Protein AF-A0A652L5H4-F1 (afdb_monomer_lite)

Structure (mmCIF, N/CA/C/O backbone):
data_AF-A0A652L5H4-F1
#
_entry.id   AF-A0A652L5H4-F1
#
loop_
_atom_site.group_PDB
_atom_site.id
_atom_site.type_symbol
_atom_site.label_atom_id
_atom_site.label_alt_id
_atom_site.label_comp_id
_atom_site.label_asym_id
_atom_site.label_entity_id
_atom_site.label_seq_id
_atom_site.pdbx_PDB_ins_code
_atom_site.Cartn_x
_atom_site.Cartn_y
_atom_site.Cartn_z
_atom_site.occupancy
_atom_site.B_iso_or_equiv
_atom_site.auth_seq_id
_atom_site.auth_comp_id
_atom_site.auth_asym_id
_atom_site.auth_atom_id
_atom_site.pdbx_PDB_model_num
ATOM 1 N N . MET A 1 1 ? -50.108 49.828 -27.449 1.00 54.59 1 MET A N 1
ATOM 2 C CA . MET A 1 1 ? -48.693 49.404 -27.358 1.00 54.59 1 MET A CA 1
ATOM 3 C C . MET A 1 1 ? -48.534 48.495 -26.156 1.00 54.59 1 MET A C 1
ATOM 5 O O . MET A 1 1 ? -48.569 48.983 -25.039 1.00 54.59 1 MET A O 1
ATOM 9 N N . SER A 1 2 ? -48.426 47.189 -26.366 1.00 48.47 2 SER A N 1
ATOM 10 C CA . SER A 1 2 ? -47.833 46.247 -25.407 1.00 48.47 2 SER A CA 1
ATOM 11 C C . SER A 1 2 ? -47.459 45.016 -26.218 1.00 48.47 2 SER A C 1
ATOM 13 O O . SER A 1 2 ? -48.325 44.319 -26.736 1.00 48.47 2 SER A O 1
ATOM 15 N N . ALA A 1 3 ? -46.161 44.867 -26.457 1.00 52.25 3 ALA A N 1
ATOM 16 C CA . ALA A 1 3 ? -45.586 43.782 -27.226 1.00 52.25 3 ALA A CA 1
ATOM 17 C C . ALA A 1 3 ? -45.668 42.489 -26.407 1.00 52.25 3 ALA A C 1
ATOM 19 O O . ALA A 1 3 ? -45.084 42.402 -25.328 1.00 52.25 3 ALA A O 1
ATOM 20 N N . SER A 1 4 ? -46.374 41.482 -26.919 1.00 51.25 4 SER A N 1
ATOM 21 C CA . SER A 1 4 ? -46.227 40.104 -26.456 1.00 51.25 4 SER A CA 1
ATOM 22 C C . SER A 1 4 ? -44.883 39.583 -26.958 1.00 51.25 4 SER A C 1
ATOM 24 O O . SER A 1 4 ? -44.758 39.153 -28.102 1.00 51.25 4 SER A O 1
ATOM 26 N N . ALA A 1 5 ? -43.855 39.680 -26.118 1.00 57.56 5 ALA A N 1
ATOM 27 C CA . ALA A 1 5 ? -42.580 39.027 -26.360 1.00 57.56 5 ALA A CA 1
ATOM 28 C C . ALA A 1 5 ? -42.765 37.516 -26.162 1.00 57.56 5 ALA A C 1
ATOM 30 O O . ALA A 1 5 ? -42.968 37.039 -25.048 1.00 57.56 5 ALA A O 1
ATOM 31 N N . SER A 1 6 ? -42.733 36.769 -27.261 1.00 55.91 6 SER A N 1
ATOM 32 C CA . SER A 1 6 ? -42.650 35.313 -27.263 1.00 55.91 6 SER A CA 1
ATOM 33 C C . SER A 1 6 ? -41.298 34.883 -26.693 1.00 55.91 6 SER A C 1
ATOM 35 O O . SER A 1 6 ? -40.275 34.981 -27.375 1.00 55.91 6 SER A O 1
ATOM 37 N N . THR A 1 7 ? -41.274 34.409 -25.451 1.00 56.00 7 THR A N 1
ATOM 38 C CA . THR A 1 7 ? -40.110 33.716 -24.894 1.00 56.00 7 THR A CA 1
ATOM 39 C C . THR A 1 7 ? -40.005 32.357 -25.578 1.00 56.00 7 THR A C 1
ATOM 41 O O . THR A 1 7 ? -40.728 31.425 -25.244 1.00 56.00 7 THR A O 1
ATOM 44 N N . GLN A 1 8 ? -39.144 32.259 -26.591 1.00 57.09 8 GLN A N 1
ATOM 45 C CA . GLN A 1 8 ? -38.731 30.970 -27.130 1.00 57.09 8 GLN A CA 1
ATOM 46 C C . GLN A 1 8 ? -37.836 30.286 -26.089 1.00 57.09 8 GLN A C 1
ATOM 48 O O . GLN A 1 8 ? -36.737 30.758 -25.797 1.00 57.09 8 GLN A O 1
ATOM 53 N N . GLU A 1 9 ? -38.318 29.188 -25.508 1.00 57.28 9 GLU A N 1
ATOM 54 C CA . GLU A 1 9 ? -37.482 28.255 -24.757 1.00 57.28 9 GLU A CA 1
ATOM 55 C C . GLU A 1 9 ? -36.492 27.608 -25.728 1.00 57.28 9 GLU A C 1
ATOM 57 O O . GLU A 1 9 ? -36.848 26.792 -26.576 1.00 57.28 9 GLU A O 1
ATOM 62 N N . THR A 1 10 ? -35.230 28.016 -25.629 1.00 56.12 10 THR A N 1
ATOM 63 C CA . THR A 1 10 ? -34.142 27.387 -26.377 1.00 56.12 10 THR A CA 1
ATOM 64 C C . THR A 1 10 ? -33.883 26.005 -25.774 1.00 56.12 10 THR A C 1
ATOM 66 O O . THR A 1 10 ? -33.288 25.883 -24.705 1.00 56.12 10 THR A O 1
ATOM 69 N N . GLU A 1 11 ? -34.360 24.965 -26.452 1.00 61.53 11 GLU A N 1
ATOM 70 C CA . GLU A 1 11 ? -34.125 23.559 -26.124 1.00 61.53 11 GLU A CA 1
ATOM 71 C C . GLU A 1 11 ? -32.605 23.273 -26.053 1.00 61.53 11 GLU A C 1
ATOM 73 O O . GLU A 1 11 ? -31.863 23.646 -26.974 1.00 61.53 11 GLU A O 1
ATOM 78 N N . PRO A 1 12 ? -32.079 22.647 -24.980 1.00 59.41 12 PRO A N 1
ATOM 79 C CA . PRO A 1 12 ? -30.651 22.390 -24.870 1.00 59.41 12 PRO A CA 1
ATOM 80 C C . PRO A 1 12 ? -30.258 21.307 -25.879 1.00 59.41 12 PRO A C 1
ATOM 82 O O . PRO A 1 12 ? -30.566 20.125 -25.725 1.00 59.41 12 PRO A O 1
ATOM 85 N N . LYS A 1 13 ? -29.557 21.736 -26.931 1.00 58.97 13 LYS A N 1
ATOM 86 C CA . LYS A 1 13 ? -29.003 20.900 -28.000 1.00 58.97 13 LYS A CA 1
ATOM 87 C C . LYS A 1 13 ? -28.218 19.729 -27.393 1.00 58.97 13 LYS A C 1
ATOM 89 O O . LYS A 1 13 ? -27.219 19.932 -26.702 1.00 58.97 13 LYS A O 1
ATOM 94 N N . ALA A 1 14 ? -28.693 18.511 -27.647 1.00 60.94 14 ALA A N 1
ATOM 95 C CA . ALA A 1 14 ? -28.141 17.269 -27.120 1.00 60.94 14 ALA A CA 1
ATOM 96 C C . ALA A 1 14 ? -26.621 17.172 -27.359 1.00 60.94 14 ALA A C 1
ATOM 98 O O . ALA A 1 14 ? -26.150 17.089 -28.494 1.00 60.94 14 ALA A O 1
ATOM 99 N N . SER A 1 15 ? -25.867 17.192 -26.258 1.00 60.81 15 SER A N 1
ATOM 100 C CA . SER A 1 15 ? -24.412 17.048 -26.227 1.00 60.81 15 SER A CA 1
ATOM 101 C C . SER A 1 15 ? -23.978 15.678 -26.759 1.00 60.81 15 SER A C 1
ATOM 103 O O . SER A 1 15 ? -24.619 14.654 -26.498 1.00 60.81 15 SER A O 1
ATOM 105 N N . SER A 1 16 ? -22.890 15.673 -27.532 1.00 60.03 16 SER A N 1
ATOM 106 C CA . SER A 1 16 ? -22.349 14.506 -28.221 1.00 60.03 16 SER A CA 1
ATOM 107 C C . SER A 1 16 ? -22.015 13.377 -27.240 1.00 60.03 16 SER A C 1
ATOM 109 O O . SER A 1 16 ? -21.284 13.529 -26.260 1.00 60.03 16 SER A O 1
ATOM 111 N N . ARG A 1 17 ? -22.574 12.194 -27.507 1.00 62.16 17 ARG A N 1
ATOM 112 C CA . ARG A 1 17 ? -22.322 10.983 -26.724 1.00 62.16 17 ARG A CA 1
ATOM 113 C C . ARG A 1 17 ? -20.995 10.369 -27.157 1.00 62.16 17 ARG A C 1
ATOM 115 O O . ARG A 1 17 ? -20.964 9.498 -28.019 1.00 62.16 17 ARG A O 1
ATOM 122 N N . ILE A 1 18 ? -19.899 10.809 -26.546 1.00 67.31 18 ILE A N 1
ATOM 123 C CA . ILE A 1 18 ? -18.655 10.032 -26.562 1.00 67.31 18 ILE A CA 1
ATOM 124 C C . ILE A 1 18 ? -18.945 8.728 -25.796 1.00 67.31 18 ILE A C 1
ATOM 126 O O . ILE A 1 18 ? -19.411 8.806 -24.652 1.00 67.31 18 ILE A O 1
ATOM 130 N N . PRO A 1 19 ? -18.723 7.533 -26.378 1.00 62.25 19 PRO A N 1
ATOM 131 C CA . PRO A 1 19 ? -18.895 6.288 -25.644 1.00 62.25 19 PRO A CA 1
ATOM 132 C C . PRO A 1 19 ? -17.885 6.263 -24.493 1.00 62.25 19 PRO A C 1
ATOM 134 O O . PRO A 1 19 ? -16.672 6.241 -24.698 1.00 62.25 19 PRO A O 1
ATOM 137 N N . LYS A 1 20 ? -18.390 6.328 -23.259 1.00 79.38 20 LYS A N 1
ATOM 138 C CA . LYS A 1 20 ? -17.557 6.338 -22.056 1.00 79.38 20 LYS A CA 1
ATOM 139 C C . LYS A 1 20 ? -17.030 4.925 -21.825 1.00 79.38 20 LYS A C 1
ATOM 141 O O . LYS A 1 20 ? -17.741 4.079 -21.289 1.00 79.38 20 LYS A O 1
ATOM 146 N N . VAL A 1 21 ? -15.791 4.672 -22.240 1.00 86.12 21 VAL A N 1
ATOM 147 C CA . VAL A 1 21 ? -15.031 3.486 -21.814 1.00 86.12 21 VAL A CA 1
ATOM 148 C C . VAL A 1 21 ? -15.097 3.393 -20.283 1.00 86.12 21 VAL A C 1
ATOM 150 O O . VAL A 1 21 ? -14.866 4.413 -19.626 1.00 86.12 21 VAL A O 1
ATOM 153 N N . PRO A 1 22 ? -15.428 2.228 -19.697 1.00 92.50 22 PRO A N 1
AT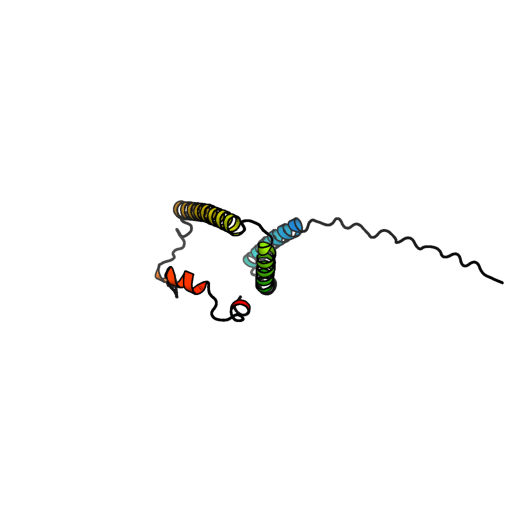OM 154 C CA . PRO A 1 22 ? -15.576 2.114 -18.253 1.00 92.50 22 PRO A CA 1
ATOM 155 C C . PRO A 1 22 ? -14.227 2.317 -17.554 1.00 92.50 22 PRO A C 1
ATOM 157 O O . PRO A 1 22 ? -13.185 1.918 -18.068 1.00 92.50 22 PRO A O 1
ATOM 160 N N . PHE A 1 23 ? -14.247 2.919 -16.364 1.00 90.75 23 PHE A N 1
ATOM 161 C CA . PHE A 1 23 ? -13.030 3.328 -15.651 1.00 90.75 23 PHE A CA 1
ATOM 162 C C . PHE A 1 23 ? -12.061 2.166 -15.381 1.00 90.75 23 PHE A C 1
ATOM 164 O O . PHE A 1 23 ? -10.860 2.305 -15.582 1.00 90.75 23 PHE A O 1
ATOM 171 N N . TRP A 1 24 ? -12.570 0.983 -15.021 1.00 93.94 24 TRP A N 1
ATOM 172 C CA . TRP A 1 24 ? -11.726 -0.203 -14.835 1.00 93.94 24 TRP A CA 1
ATOM 173 C C . TRP A 1 24 ? -10.985 -0.595 -16.126 1.00 93.94 24 TRP A C 1
ATOM 175 O O . TRP A 1 24 ? -9.818 -0.968 -16.071 1.00 93.94 24 TRP A O 1
ATOM 185 N N . ALA A 1 25 ? -11.625 -0.455 -17.294 1.00 94.56 25 ALA A N 1
ATOM 186 C CA . ALA A 1 25 ? -10.996 -0.751 -18.577 1.00 94.56 25 ALA A CA 1
ATOM 187 C C . ALA A 1 25 ? -9.949 0.309 -18.939 1.00 94.56 25 ALA A C 1
ATOM 189 O O . ALA A 1 25 ? -8.930 -0.028 -19.531 1.00 94.56 25 ALA A O 1
ATOM 190 N N . GLN A 1 26 ? -10.157 1.566 -18.534 1.00 94.38 26 GLN A N 1
ATOM 191 C CA . GLN A 1 26 ? -9.141 2.616 -18.661 1.00 94.38 26 GLN A CA 1
ATOM 192 C C . GLN A 1 26 ? -7.907 2.308 -17.803 1.00 94.38 26 GLN A C 1
ATOM 194 O O . GLN A 1 26 ? -6.790 2.476 -18.282 1.00 94.38 26 GLN A O 1
ATOM 199 N N . ILE A 1 27 ? -8.091 1.801 -16.577 1.00 94.69 27 ILE A N 1
ATOM 200 C CA . ILE A 1 27 ? -6.981 1.373 -15.709 1.00 94.69 27 ILE A CA 1
ATOM 201 C C . ILE A 1 27 ? -6.213 0.216 -16.349 1.00 94.69 27 ILE A C 1
ATOM 203 O O . ILE A 1 27 ? -4.989 0.270 -16.437 1.00 94.69 27 ILE A O 1
ATOM 207 N N . VAL A 1 28 ? -6.916 -0.818 -16.822 1.00 96.31 28 VAL A N 1
ATOM 208 C CA . VAL A 1 28 ? -6.276 -1.973 -17.471 1.00 96.31 28 VAL A CA 1
ATOM 209 C C . VAL A 1 28 ? -5.541 -1.545 -18.742 1.00 96.31 28 VAL A C 1
ATOM 211 O O . VAL A 1 28 ? -4.395 -1.940 -18.944 1.00 96.31 28 VAL A O 1
ATOM 214 N N . ALA A 1 29 ? -6.148 -0.691 -19.569 1.00 95.56 29 ALA A N 1
ATOM 215 C CA . ALA A 1 29 ? -5.486 -0.131 -20.743 1.00 95.56 29 ALA A CA 1
ATOM 216 C C . ALA A 1 29 ? -4.239 0.682 -20.356 1.00 95.56 29 ALA A C 1
ATOM 218 O O . ALA A 1 29 ? -3.192 0.518 -20.976 1.00 95.56 29 ALA A O 1
ATOM 219 N N . GLY A 1 30 ? -4.318 1.496 -19.300 1.00 94.25 30 GLY A N 1
ATOM 220 C CA . GLY A 1 30 ? -3.184 2.244 -18.756 1.00 94.25 30 GLY A CA 1
ATOM 221 C C . GLY A 1 30 ? -2.053 1.341 -18.255 1.00 94.25 30 GLY A C 1
ATOM 222 O O . GLY A 1 30 ? -0.892 1.615 -18.544 1.00 94.25 30 GLY A O 1
ATOM 223 N N . LEU A 1 31 ? -2.376 0.234 -17.578 1.00 95.94 31 LEU A N 1
ATOM 224 C CA . LEU A 1 31 ? -1.400 -0.770 -17.139 1.00 95.94 31 LEU A CA 1
ATOM 225 C C . LEU A 1 31 ? -0.683 -1.405 -18.335 1.00 95.94 31 LEU A C 1
ATOM 227 O O . LEU A 1 31 ? 0.545 -1.463 -18.356 1.00 95.94 31 LEU A O 1
ATOM 231 N N . VAL A 1 32 ? -1.440 -1.849 -19.342 1.00 97.00 32 VAL A N 1
ATOM 232 C CA . VAL A 1 32 ? -0.875 -2.456 -20.557 1.00 97.00 32 VAL A CA 1
ATOM 233 C C . VAL A 1 32 ? 0.014 -1.453 -21.291 1.00 97.00 32 VAL A C 1
ATOM 235 O O . VAL A 1 32 ? 1.142 -1.788 -21.647 1.00 97.00 32 VAL A O 1
ATOM 238 N N . LEU A 1 33 ? -0.447 -0.211 -21.463 1.00 95.94 33 LEU A N 1
ATOM 239 C CA . LEU A 1 33 ? 0.352 0.858 -22.063 1.00 95.94 33 LEU A CA 1
ATOM 240 C C . LEU A 1 33 ? 1.622 1.139 -21.254 1.00 95.94 33 LEU A C 1
ATOM 242 O O . LEU A 1 33 ? 2.690 1.252 -21.844 1.00 95.94 33 LEU A O 1
ATOM 246 N N . GLY A 1 34 ? 1.538 1.197 -19.925 1.00 94.44 34 GLY A N 1
ATOM 247 C CA . GLY A 1 34 ? 2.695 1.392 -19.050 1.00 94.44 34 GLY A CA 1
ATOM 248 C C . GLY A 1 34 ? 3.744 0.289 -19.207 1.00 94.44 34 GLY A C 1
ATOM 249 O O . GLY A 1 34 ? 4.928 0.591 -19.341 1.00 94.44 34 GLY A O 1
ATOM 250 N N . VAL A 1 35 ? 3.316 -0.977 -19.276 1.00 95.44 35 VAL A N 1
ATOM 251 C CA . VAL A 1 35 ? 4.211 -2.123 -19.522 1.00 95.44 35 VAL A CA 1
ATOM 252 C C . VAL A 1 35 ? 4.859 -2.031 -20.904 1.00 95.44 35 VAL A C 1
ATOM 254 O O . VAL A 1 35 ? 6.072 -2.193 -21.018 1.00 95.44 35 VAL A O 1
ATOM 257 N N . VAL A 1 36 ? 4.080 -1.736 -21.949 1.00 96.12 36 VAL A N 1
ATOM 258 C CA . VAL A 1 36 ? 4.599 -1.605 -23.320 1.00 96.12 36 VAL A CA 1
ATOM 259 C C . VAL A 1 36 ? 5.603 -0.456 -23.415 1.00 96.12 36 VAL A C 1
ATOM 261 O O . VAL A 1 36 ? 6.692 -0.642 -23.953 1.00 96.12 36 VAL A O 1
ATOM 264 N N . LEU A 1 37 ? 5.281 0.71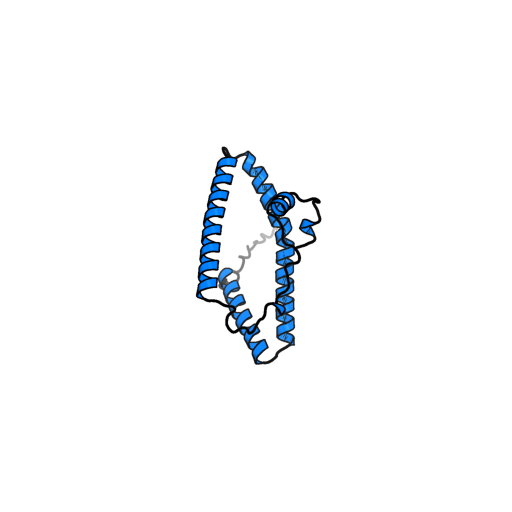2 -22.857 1.00 94.38 37 LEU A N 1
ATOM 265 C CA . LEU A 1 37 ? 6.182 1.865 -22.849 1.00 94.38 37 LEU A CA 1
ATOM 266 C C . LEU A 1 37 ? 7.453 1.585 -22.037 1.00 94.38 37 LEU A C 1
ATOM 268 O O . LEU A 1 37 ? 8.539 1.918 -22.500 1.00 94.38 37 LEU A O 1
ATOM 272 N N . GLY A 1 38 ? 7.345 0.929 -20.877 1.00 93.19 38 GLY A N 1
ATOM 273 C CA . GLY A 1 38 ? 8.501 0.521 -20.069 1.00 93.19 38 GLY A CA 1
ATOM 274 C C . GLY A 1 38 ? 9.390 -0.523 -20.755 1.00 93.19 38 GLY A C 1
ATOM 275 O O . GLY A 1 38 ? 10.608 -0.524 -20.587 1.00 93.19 38 GLY A O 1
ATOM 276 N N . TRP A 1 39 ? 8.805 -1.396 -21.573 1.00 94.31 39 TRP A N 1
ATOM 277 C CA . TRP A 1 39 ? 9.573 -2.323 -22.399 1.00 94.31 39 TRP A CA 1
ATOM 278 C C . TRP A 1 39 ? 10.310 -1.589 -23.528 1.00 94.31 39 TRP A C 1
ATOM 280 O O . TRP A 1 39 ? 11.513 -1.778 -23.700 1.00 94.31 39 TRP A O 1
ATOM 290 N N . VAL A 1 40 ? 9.630 -0.674 -24.229 1.00 93.75 40 VAL A N 1
ATOM 291 C CA . VAL A 1 40 ? 10.220 0.162 -25.290 1.00 93.75 40 VAL A CA 1
ATOM 292 C C . VAL A 1 40 ? 11.374 1.017 -24.757 1.00 93.75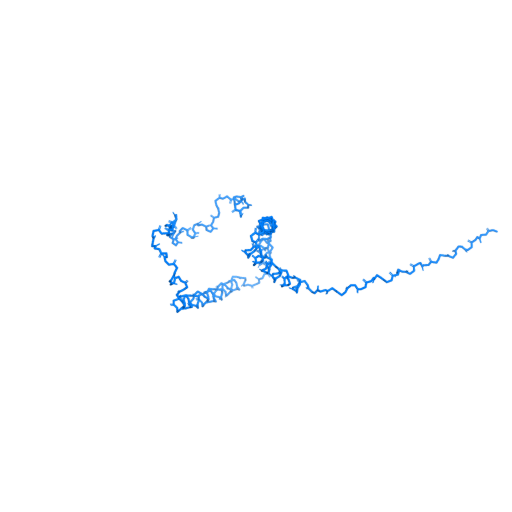 40 VAL A C 1
ATOM 294 O O . VAL A 1 40 ? 12.428 1.064 -25.390 1.00 93.75 40 VAL A O 1
ATOM 297 N N . THR A 1 41 ? 11.237 1.655 -23.588 1.00 92.38 41 THR A N 1
ATOM 298 C CA . THR A 1 41 ? 12.342 2.440 -23.004 1.00 92.38 41 THR A CA 1
ATOM 299 C C . THR A 1 41 ? 13.573 1.586 -22.743 1.00 92.38 41 THR A C 1
ATOM 301 O O . THR A 1 41 ? 14.681 2.047 -23.000 1.00 92.38 41 THR A O 1
ATOM 304 N N . ARG A 1 42 ? 13.394 0.340 -22.285 1.00 90.38 42 ARG A N 1
ATOM 305 C CA . ARG A 1 42 ? 14.506 -0.580 -22.027 1.00 90.38 42 ARG A CA 1
ATOM 306 C C . ARG A 1 42 ? 15.155 -1.112 -23.304 1.00 90.38 42 ARG A C 1
ATOM 308 O O . ARG A 1 42 ? 16.364 -1.317 -23.308 1.00 90.38 42 ARG A O 1
ATOM 315 N N . THR A 1 43 ? 14.389 -1.334 -24.371 1.00 92.00 43 THR A N 1
ATOM 316 C CA . THR A 1 43 ? 14.927 -1.827 -25.650 1.00 92.00 43 THR A CA 1
ATOM 317 C C . THR A 1 43 ? 15.665 -0.744 -26.437 1.00 92.00 43 THR A C 1
ATOM 319 O O . THR A 1 43 ? 16.687 -1.037 -27.049 1.00 92.00 43 THR A O 1
ATOM 322 N N . TYR A 1 44 ? 15.164 0.494 -26.421 1.00 91.62 44 TYR A N 1
ATOM 323 C CA . TYR A 1 44 ? 15.692 1.599 -27.233 1.00 91.62 44 TYR A CA 1
ATOM 324 C C . TYR A 1 44 ? 16.494 2.641 -26.426 1.00 91.62 44 TYR A C 1
ATOM 326 O O . TYR A 1 44 ? 16.846 3.683 -26.970 1.00 91.62 44 TYR A O 1
ATOM 334 N N . ASP A 1 45 ? 16.751 2.379 -25.140 1.00 87.94 45 ASP A N 1
ATOM 335 C CA . ASP A 1 45 ? 17.479 3.243 -24.189 1.00 87.94 45 ASP A CA 1
ATOM 336 C C . ASP A 1 45 ? 16.992 4.709 -24.161 1.00 87.94 45 ASP A C 1
ATOM 338 O O . ASP A 1 45 ? 17.750 5.681 -24.147 1.00 87.94 45 ASP A O 1
ATOM 342 N N . VAL A 1 46 ? 15.667 4.887 -24.169 1.00 91.19 46 VAL A N 1
ATOM 343 C CA . VAL A 1 46 ? 15.029 6.212 -24.243 1.00 91.19 46 VAL A CA 1
ATOM 344 C C . VAL A 1 46 ? 14.913 6.828 -22.844 1.00 91.19 46 VAL A C 1
ATOM 346 O O . VAL A 1 46 ? 13.865 6.775 -22.194 1.00 91.19 46 VAL A O 1
ATOM 349 N N . GLN A 1 47 ? 16.000 7.444 -22.378 1.00 90.62 47 GLN A N 1
ATOM 350 C CA . GLN A 1 47 ? 16.137 7.971 -21.010 1.00 90.62 47 GLN A CA 1
ATOM 351 C C . GLN A 1 47 ? 15.090 9.033 -20.616 1.00 90.62 47 GLN A C 1
ATOM 353 O O . GLN A 1 47 ? 14.569 9.023 -19.497 1.00 90.62 47 GLN A O 1
ATOM 358 N N . TRP A 1 48 ? 14.727 9.947 -21.522 1.00 92.38 48 TRP A N 1
ATOM 359 C CA . TRP A 1 48 ? 13.736 10.995 -21.220 1.00 92.38 48 TRP A CA 1
ATOM 360 C C . TRP A 1 48 ? 12.338 10.413 -20.954 1.00 92.38 48 TRP A C 1
ATOM 362 O O . TRP A 1 48 ? 11.593 10.909 -20.107 1.00 92.38 48 TRP A O 1
ATOM 372 N N . LEU A 1 49 ? 11.987 9.335 -21.660 1.00 90.81 49 LEU A N 1
ATOM 373 C CA . LEU A 1 49 ? 10.701 8.671 -21.508 1.00 90.81 49 LEU A CA 1
ATOM 374 C C . LEU A 1 49 ? 10.670 7.880 -20.196 1.00 90.81 49 LEU A C 1
ATOM 376 O O . LEU A 1 49 ? 9.695 7.986 -19.458 1.00 90.81 49 LEU A O 1
ATOM 380 N N . TYR A 1 50 ? 11.761 7.184 -19.855 1.00 91.88 50 TYR A N 1
ATOM 381 C CA . TYR A 1 50 ? 11.912 6.529 -18.551 1.00 91.88 50 TYR A CA 1
ATOM 382 C C . TYR A 1 50 ? 11.754 7.523 -17.395 1.00 91.88 50 TYR A C 1
ATOM 384 O O . TYR A 1 50 ? 10.897 7.339 -16.537 1.00 91.88 50 TYR A O 1
ATOM 392 N N . THR A 1 51 ? 12.528 8.611 -17.404 1.00 93.81 51 THR A N 1
ATOM 393 C CA . THR A 1 51 ? 12.488 9.621 -16.332 1.00 93.81 51 THR A CA 1
ATOM 394 C C . THR A 1 51 ? 11.119 10.285 -16.197 1.00 93.81 51 THR A C 1
ATOM 396 O O . THR A 1 51 ? 10.697 10.598 -15.086 1.00 93.81 51 THR A O 1
ATOM 399 N N . THR A 1 52 ? 10.399 10.477 -17.304 1.00 93.62 52 THR A N 1
ATOM 400 C CA . THR A 1 52 ? 9.030 11.010 -17.277 1.00 93.62 52 THR A CA 1
ATOM 401 C C . THR A 1 52 ? 8.053 10.005 -16.671 1.00 93.62 52 THR A C 1
ATOM 403 O O . THR A 1 52 ? 7.297 10.370 -15.772 1.00 93.62 52 THR A O 1
ATOM 406 N N . LEU A 1 53 ? 8.082 8.745 -17.116 1.00 93.44 53 LEU A N 1
ATOM 407 C CA . LEU A 1 53 ? 7.220 7.684 -16.581 1.00 93.44 53 LEU A CA 1
ATOM 408 C C . LEU A 1 53 ? 7.465 7.457 -15.086 1.00 93.44 53 LEU A C 1
ATOM 410 O O . LEU A 1 53 ? 6.505 7.358 -14.325 1.00 93.44 53 LEU A O 1
ATOM 414 N N . ASP A 1 54 ? 8.731 7.431 -14.669 1.00 94.06 54 ASP A N 1
ATOM 415 C CA . ASP A 1 54 ? 9.128 7.276 -13.270 1.00 94.06 54 ASP A CA 1
ATOM 416 C C . ASP A 1 54 ? 8.630 8.446 -12.412 1.00 94.06 54 ASP A C 1
ATOM 418 O O . ASP A 1 54 ? 7.942 8.231 -11.416 1.00 94.06 54 ASP A O 1
ATOM 422 N N . LYS A 1 55 ? 8.854 9.696 -12.846 1.00 95.75 55 LYS A N 1
ATOM 423 C CA . LYS A 1 55 ? 8.345 10.886 -12.140 1.00 95.75 55 LYS A CA 1
ATOM 424 C C . LYS A 1 55 ? 6.824 10.879 -12.015 1.00 95.75 55 LYS A C 1
ATOM 426 O O . LYS A 1 55 ? 6.302 11.173 -10.943 1.00 95.75 55 LYS A O 1
ATOM 431 N N . VAL A 1 56 ? 6.108 10.552 -13.091 1.00 95.81 56 VAL A N 1
ATOM 432 C CA . VAL A 1 56 ? 4.639 10.494 -13.079 1.00 95.81 56 VAL A CA 1
ATOM 433 C C . VAL A 1 56 ? 4.151 9.397 -12.134 1.00 95.81 56 VAL A C 1
ATOM 435 O O . VAL A 1 56 ? 3.262 9.649 -11.320 1.00 95.81 56 VAL A O 1
ATOM 438 N N . GLY A 1 57 ? 4.753 8.206 -12.192 1.00 94.75 57 GLY A N 1
ATOM 439 C CA . GLY A 1 57 ? 4.443 7.104 -11.283 1.00 94.75 57 GLY A CA 1
ATOM 440 C C . GLY A 1 57 ? 4.724 7.463 -9.824 1.00 94.75 57 GLY A C 1
ATOM 441 O O . GLY A 1 57 ? 3.887 7.220 -8.956 1.00 94.75 57 GLY A O 1
ATOM 442 N N . HIS A 1 58 ? 5.854 8.119 -9.561 1.00 96.38 58 HIS A N 1
ATOM 443 C CA . HIS A 1 58 ? 6.234 8.570 -8.229 1.00 96.38 58 HIS A CA 1
ATOM 444 C C . HIS A 1 58 ? 5.239 9.588 -7.664 1.00 96.38 58 HIS A C 1
ATOM 446 O O . HIS A 1 58 ? 4.744 9.404 -6.553 1.00 96.38 58 HIS A O 1
ATOM 452 N N . ILE A 1 59 ? 4.874 10.613 -8.443 1.00 97.06 59 ILE A N 1
ATOM 453 C CA . ILE A 1 59 ? 3.868 11.609 -8.042 1.00 97.06 59 ILE A CA 1
ATOM 454 C C . ILE A 1 59 ? 2.520 10.931 -7.783 1.00 97.06 59 ILE A C 1
ATOM 456 O O . ILE A 1 59 ? 1.869 11.223 -6.783 1.00 97.06 59 ILE A O 1
ATOM 460 N N . PHE A 1 60 ? 2.102 9.997 -8.640 1.00 95.62 60 PHE A N 1
ATOM 461 C CA . PHE A 1 60 ? 0.855 9.261 -8.442 1.00 95.62 60 PHE A CA 1
ATOM 462 C C . PHE A 1 60 ? 0.849 8.486 -7.117 1.00 95.62 60 PHE A C 1
ATOM 464 O O . PHE A 1 60 ? -0.088 8.624 -6.330 1.00 95.62 60 PHE A O 1
ATOM 471 N N . VAL A 1 61 ? 1.911 7.727 -6.827 1.00 95.19 61 VAL A N 1
ATOM 472 C CA . VAL A 1 61 ? 2.045 6.993 -5.558 1.00 95.19 61 VAL A CA 1
ATOM 473 C C . VAL A 1 61 ? 2.097 7.952 -4.366 1.00 95.19 61 VAL A C 1
ATOM 475 O O . VAL A 1 61 ? 1.461 7.682 -3.349 1.00 95.19 61 VAL A O 1
ATOM 478 N N . GLN A 1 62 ? 2.786 9.087 -4.486 1.00 94.56 62 GLN A N 1
ATOM 479 C CA . GLN A 1 62 ? 2.848 10.108 -3.438 1.00 94.56 62 GLN A CA 1
ATOM 480 C C . GLN A 1 62 ? 1.462 10.694 -3.129 1.00 94.56 62 GLN A C 1
ATOM 482 O O . GLN A 1 62 ? 1.104 10.845 -1.961 1.00 94.56 62 GLN A O 1
ATOM 487 N N . LEU A 1 63 ? 0.654 10.969 -4.155 1.00 95.44 63 LEU A N 1
ATOM 488 C CA . LEU A 1 63 ? -0.724 11.434 -3.985 1.00 95.44 63 LEU A CA 1
ATOM 489 C C . LEU A 1 63 ? -1.608 10.369 -3.323 1.00 95.44 63 LEU A C 1
ATOM 491 O O . LEU A 1 63 ? -2.415 10.705 -2.455 1.00 95.44 63 LEU A O 1
ATOM 495 N N . LEU A 1 64 ? -1.438 9.090 -3.681 1.00 94.88 64 LEU A N 1
ATOM 496 C CA . LEU A 1 64 ? -2.134 7.994 -3.000 1.00 94.88 64 LEU A CA 1
ATOM 497 C C . LEU A 1 64 ? -1.738 7.921 -1.521 1.00 94.88 64 LEU A C 1
ATOM 499 O O . LEU A 1 64 ? -2.619 7.893 -0.665 1.00 94.88 64 LEU A O 1
ATOM 503 N N . LYS A 1 65 ? -0.439 7.949 -1.205 1.00 91.00 65 LYS A N 1
ATOM 504 C CA . LYS A 1 65 ? 0.063 7.925 0.179 1.00 91.00 65 LYS A CA 1
ATOM 505 C C . LYS A 1 65 ? -0.478 9.084 1.016 1.00 91.00 65 LYS A C 1
ATOM 507 O O . LYS A 1 65 ? -0.950 8.857 2.128 1.00 91.00 65 LYS A O 1
ATOM 512 N N . LEU A 1 66 ? -0.490 10.294 0.453 1.00 92.81 66 LEU A N 1
ATOM 513 C CA . LEU A 1 66 ? -1.049 11.485 1.097 1.00 92.81 66 LEU A CA 1
ATOM 514 C C . LEU A 1 66 ? -2.536 11.310 1.443 1.00 92.81 66 LEU A C 1
ATOM 516 O O . LEU A 1 66 ? -2.987 11.765 2.492 1.00 92.81 66 LEU A O 1
ATOM 520 N N . ALA A 1 67 ? -3.302 10.647 0.574 1.00 93.50 67 ALA A N 1
ATOM 521 C CA . ALA A 1 67 ? -4.725 10.409 0.793 1.00 93.50 67 ALA A CA 1
ATOM 522 C C . ALA A 1 67 ? -5.003 9.271 1.792 1.00 93.50 67 ALA A C 1
ATOM 524 O O . ALA A 1 67 ? -5.999 9.326 2.516 1.00 93.50 67 ALA A O 1
ATOM 525 N N . VAL A 1 68 ? -4.153 8.241 1.840 1.00 94.06 68 VAL A N 1
ATOM 526 C CA . VAL A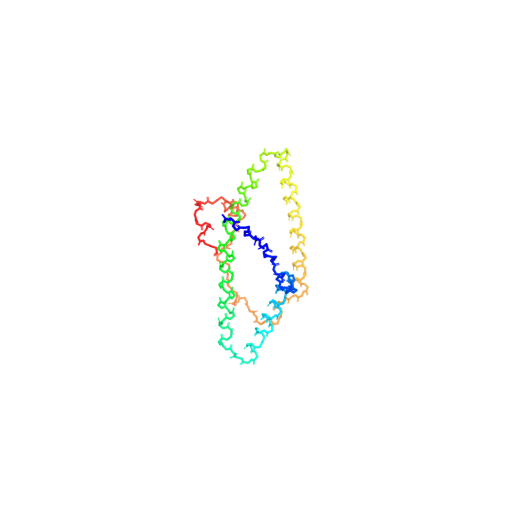 1 68 ? -4.405 7.011 2.611 1.00 94.06 68 VAL A CA 1
ATOM 527 C C . VAL A 1 68 ? -4.514 7.276 4.111 1.00 94.06 68 VAL A C 1
ATOM 529 O O . VAL A 1 68 ? -5.478 6.823 4.727 1.00 94.06 68 VAL A O 1
ATOM 532 N N . ALA A 1 69 ? -3.589 8.019 4.716 1.00 90.06 69 ALA A N 1
ATOM 533 C CA . ALA A 1 69 ? -3.612 8.214 6.167 1.00 90.06 69 ALA A CA 1
ATOM 534 C C . ALA A 1 69 ? -4.850 8.940 6.713 1.00 90.06 69 ALA A C 1
ATOM 536 O O . ALA A 1 69 ? -5.495 8.387 7.612 1.00 90.06 69 ALA A O 1
ATOM 537 N N . PRO A 1 70 ? -5.253 10.119 6.194 1.00 90.94 70 PRO A N 1
ATOM 538 C CA . PRO A 1 70 ? -6.480 10.755 6.662 1.00 90.94 70 PRO A CA 1
ATOM 539 C C . PRO A 1 70 ? -7.704 9.881 6.369 1.00 90.94 70 PRO A C 1
ATOM 541 O O . PRO A 1 70 ? -8.582 9.755 7.224 1.00 90.94 70 PRO A O 1
ATOM 544 N N . LEU A 1 71 ? -7.750 9.221 5.204 1.00 95.19 71 LEU A N 1
ATOM 545 C CA . LEU A 1 71 ? -8.856 8.337 4.839 1.00 95.19 71 LEU A CA 1
ATOM 546 C C . LEU A 1 71 ? -9.033 7.196 5.850 1.00 95.19 71 LEU A C 1
ATOM 548 O O . LEU A 1 71 ? -10.152 6.953 6.303 1.00 95.19 71 LEU A O 1
ATOM 552 N N . VAL A 1 72 ? -7.945 6.523 6.230 1.00 94.06 72 VAL A N 1
ATOM 553 C CA . VAL A 1 72 ? -7.976 5.421 7.202 1.00 94.06 72 VAL A CA 1
ATOM 554 C C . VAL A 1 72 ? -8.383 5.923 8.588 1.00 94.06 72 VAL A C 1
ATOM 556 O O . VAL A 1 72 ? -9.249 5.310 9.216 1.00 94.06 72 VAL A O 1
ATOM 559 N N . PHE A 1 73 ? -7.841 7.057 9.046 1.00 92.38 73 PHE A N 1
ATOM 560 C CA . PHE A 1 73 ? -8.208 7.641 10.340 1.00 92.38 73 PHE A CA 1
ATOM 561 C C . PHE A 1 73 ? -9.708 7.946 10.426 1.00 92.38 73 PHE A C 1
ATOM 563 O O . PHE A 1 73 ? -10.390 7.475 11.342 1.00 92.38 73 PHE A O 1
ATOM 570 N N . PHE A 1 74 ? -10.250 8.677 9.447 1.00 95.19 74 PHE A N 1
ATOM 571 C CA . PHE A 1 74 ? -11.674 9.010 9.432 1.00 95.19 74 PHE A CA 1
ATOM 572 C C . PHE A 1 74 ? -12.553 7.767 9.262 1.00 95.19 74 PHE A C 1
ATOM 574 O O . PHE A 1 74 ? -13.587 7.665 9.924 1.00 95.19 74 PHE A O 1
ATOM 581 N N . ALA A 1 75 ? -12.143 6.794 8.443 1.00 95.75 75 ALA A N 1
ATOM 582 C CA . ALA A 1 75 ? -12.874 5.539 8.288 1.00 95.75 75 ALA A CA 1
ATOM 583 C C . ALA A 1 75 ? -12.972 4.765 9.614 1.00 95.75 75 ALA A C 1
ATOM 585 O O . ALA A 1 75 ? -14.056 4.300 9.976 1.00 95.75 75 ALA A O 1
ATOM 586 N N . ILE A 1 76 ? -11.874 4.669 10.371 1.00 93.50 76 ILE A N 1
ATOM 587 C CA . ILE A 1 76 ? -11.857 4.018 11.689 1.00 93.50 76 ILE A CA 1
ATOM 588 C C . ILE A 1 76 ? -12.707 4.807 12.694 1.00 93.50 76 ILE A C 1
ATOM 590 O O . ILE A 1 76 ? -13.516 4.204 13.400 1.00 93.50 76 ILE A O 1
ATOM 594 N N . LEU A 1 77 ? -12.600 6.139 12.726 1.00 93.75 77 LEU A N 1
ATOM 595 C CA . LEU A 1 77 ? -13.408 6.999 13.602 1.00 93.75 77 LEU A CA 1
ATOM 596 C C . LEU A 1 77 ? -14.917 6.797 13.361 1.00 93.75 77 LEU A C 1
ATOM 598 O O . LEU A 1 77 ? -15.690 6.566 14.297 1.00 93.75 77 LEU A O 1
ATOM 602 N N . VAL A 1 78 ? -15.340 6.834 12.094 1.00 94.44 78 VAL A N 1
ATOM 603 C CA . VAL A 1 78 ? -16.734 6.589 11.689 1.00 94.44 78 VAL A CA 1
ATOM 604 C C . VAL A 1 78 ? -17.157 5.156 12.029 1.00 94.44 78 VAL A C 1
ATOM 606 O O . VAL A 1 78 ? -18.259 4.937 12.531 1.00 94.44 78 VAL A O 1
ATOM 609 N N . SER A 1 79 ? -16.281 4.172 11.825 1.00 90.69 79 SER A N 1
ATOM 610 C CA . SER A 1 79 ? -16.548 2.777 12.191 1.00 90.69 79 SER A CA 1
ATOM 611 C C . SER A 1 79 ? -16.802 2.623 13.697 1.00 90.69 79 SER A C 1
ATOM 613 O O . SER A 1 79 ? -17.849 2.113 14.099 1.00 90.69 79 SER A O 1
ATOM 615 N N . ILE A 1 80 ? -15.915 3.151 14.549 1.00 89.75 80 ILE A N 1
ATOM 616 C CA . ILE A 1 80 ? -16.025 3.058 16.015 1.00 89.75 80 ILE A CA 1
ATOM 617 C C . ILE A 1 80 ? -17.287 3.760 16.531 1.00 89.75 80 ILE A C 1
ATOM 619 O O . ILE A 1 80 ? -17.993 3.227 17.393 1.00 89.75 80 ILE A O 1
ATOM 623 N N . THR A 1 81 ? -17.603 4.945 16.006 1.00 90.56 81 THR A N 1
ATOM 624 C CA . THR A 1 81 ? -18.815 5.683 16.406 1.00 90.56 81 THR A CA 1
ATOM 625 C C . THR A 1 81 ? -20.099 4.949 16.009 1.00 90.56 81 THR A C 1
ATOM 627 O O . THR A 1 81 ? -21.062 4.948 16.780 1.00 90.56 81 THR A O 1
ATOM 630 N N . ASN A 1 82 ? -20.101 4.248 14.872 1.00 87.94 82 ASN A N 1
ATOM 631 C CA . ASN A 1 82 ? -21.228 3.424 14.434 1.00 87.94 82 ASN A CA 1
ATOM 632 C C . ASN A 1 82 ? -21.370 2.117 15.230 1.00 87.94 82 ASN A C 1
ATOM 634 O O . ASN A 1 82 ? -22.498 1.692 15.495 1.00 87.94 82 ASN A O 1
ATOM 638 N N . LEU A 1 83 ? -20.266 1.509 15.680 1.00 85.25 83 LEU A N 1
ATOM 639 C CA . LEU A 1 83 ? -20.291 0.263 16.460 1.00 85.25 83 LEU A CA 1
ATOM 640 C C . LEU A 1 83 ? -21.067 0.383 17.780 1.00 85.25 83 LEU A C 1
ATOM 642 O O . LEU A 1 83 ? -21.640 -0.606 18.231 1.00 85.25 83 LEU A O 1
ATOM 646 N N . ARG A 1 84 ? -21.174 1.584 18.369 1.00 76.75 84 ARG A N 1
ATOM 647 C CA . ARG A 1 84 ? -21.986 1.820 19.582 1.00 76.75 84 ARG A CA 1
ATOM 648 C C . ARG A 1 84 ? -23.472 1.495 19.401 1.00 76.75 84 ARG A C 1
ATOM 650 O O . ARG A 1 84 ? -24.154 1.233 20.385 1.00 76.75 84 ARG A O 1
ATOM 657 N N . LYS A 1 85 ? -23.977 1.517 18.164 1.00 80.56 85 LYS A N 1
ATOM 658 C CA . LYS A 1 85 ? -25.381 1.220 17.832 1.00 80.56 85 LYS A CA 1
ATOM 659 C C . LYS A 1 85 ? -25.616 -0.265 17.526 1.00 80.56 85 LYS A C 1
ATOM 661 O O . LYS A 1 85 ? -26.755 -0.666 17.306 1.00 80.56 85 LYS A O 1
ATOM 666 N N . VAL A 1 86 ? -24.558 -1.079 17.490 1.00 82.12 86 VAL A N 1
ATOM 667 C CA . VAL A 1 86 ? -24.619 -2.493 17.106 1.00 82.12 86 VAL A CA 1
ATOM 668 C C . VAL A 1 86 ? -24.669 -3.370 18.352 1.00 82.12 86 VAL A C 1
ATOM 670 O O . VAL A 1 86 ? -23.732 -3.405 19.151 1.00 82.12 86 VAL A O 1
ATOM 673 N N . ASN A 1 87 ? -25.748 -4.138 18.502 1.00 83.19 87 ASN A N 1
ATOM 674 C CA . ASN A 1 87 ? -25.839 -5.126 19.570 1.00 83.19 87 ASN A CA 1
ATOM 675 C C . ASN A 1 87 ? -24.822 -6.260 19.329 1.00 83.19 87 ASN A C 1
ATOM 677 O O . ASN A 1 87 ? -24.682 -6.740 18.205 1.00 83.19 87 ASN A O 1
ATOM 681 N N . ASN A 1 88 ? -24.122 -6.713 20.371 1.00 85.25 88 ASN A N 1
ATOM 682 C CA . ASN A 1 88 ? -23.062 -7.733 20.278 1.00 85.25 88 ASN A CA 1
ATOM 683 C C . ASN A 1 88 ? -21.869 -7.387 19.354 1.00 85.25 88 ASN A C 1
ATOM 685 O O . ASN A 1 88 ? -21.259 -8.292 18.774 1.00 85.25 88 ASN A O 1
ATOM 689 N N . ALA A 1 89 ? -21.480 -6.111 19.254 1.00 86.31 89 ALA A N 1
ATOM 690 C CA . ALA A 1 89 ? -20.334 -5.667 18.447 1.00 86.31 89 ALA A CA 1
ATOM 691 C C . ALA A 1 89 ? -19.042 -6.481 18.695 1.00 86.31 89 ALA A C 1
ATOM 693 O O . ALA A 1 89 ? -18.352 -6.854 17.747 1.00 86.31 89 ALA A O 1
ATOM 694 N N . ALA A 1 90 ? -18.755 -6.845 19.951 1.00 86.50 90 ALA A N 1
ATOM 695 C CA . ALA A 1 90 ? -17.577 -7.640 20.312 1.00 86.50 90 ALA A CA 1
ATOM 696 C C . ALA A 1 90 ? -17.565 -9.044 19.671 1.00 86.50 90 ALA A C 1
ATOM 698 O O . ALA A 1 90 ? -16.518 -9.513 19.228 1.00 86.50 90 ALA A O 1
ATOM 699 N N . ARG A 1 91 ? -18.726 -9.710 19.571 1.00 90.50 91 ARG A N 1
ATOM 700 C CA . ARG A 1 91 ? -18.841 -11.034 18.930 1.00 90.50 91 ARG A CA 1
ATOM 701 C C . ARG A 1 91 ? -18.684 -10.940 17.414 1.00 90.50 91 ARG A C 1
ATOM 703 O O . ARG A 1 91 ? -18.155 -11.863 16.800 1.00 90.50 91 ARG A O 1
ATOM 710 N N . LEU A 1 92 ? -19.161 -9.855 16.807 1.00 91.06 92 LEU A N 1
ATOM 711 C CA . LEU A 1 92 ? -18.968 -9.621 15.379 1.00 91.06 92 LEU A CA 1
ATOM 712 C C . LEU A 1 92 ? -17.482 -9.386 15.074 1.00 91.06 92 LEU A C 1
ATOM 714 O O . LEU A 1 92 ? -16.932 -10.057 14.208 1.00 91.06 92 LEU A O 1
ATOM 718 N N . ALA A 1 93 ? -16.822 -8.518 15.847 1.00 89.56 93 ALA A N 1
ATOM 719 C CA . ALA A 1 93 ? -15.398 -8.228 15.697 1.00 89.56 93 ALA A CA 1
ATOM 720 C C . ALA A 1 93 ? -14.521 -9.479 15.869 1.00 89.56 93 ALA A C 1
ATOM 722 O O . ALA A 1 93 ? -13.652 -9.730 15.037 1.00 89.56 93 ALA A O 1
ATOM 723 N N . SER A 1 94 ? -14.773 -10.304 16.893 1.00 94.25 94 SER A N 1
ATOM 724 C CA . SER A 1 94 ? -13.985 -11.522 17.120 1.00 94.25 94 SER A CA 1
ATOM 725 C C . SER A 1 94 ? -14.179 -12.576 16.028 1.00 94.25 94 SER A C 1
ATOM 727 O O . SER A 1 94 ? -13.213 -13.225 15.635 1.00 94.25 94 SER A O 1
ATOM 729 N N . ARG A 1 95 ? -15.395 -12.719 15.480 1.00 95.19 95 ARG A N 1
ATOM 730 C CA . ARG A 1 95 ? -15.649 -13.595 14.323 1.00 95.19 95 ARG A CA 1
ATOM 731 C C . ARG A 1 95 ? -14.907 -13.120 13.079 1.00 95.19 95 ARG A C 1
ATOM 733 O O . ARG A 1 95 ? -14.296 -13.941 12.403 1.00 95.19 95 ARG A O 1
ATOM 740 N N . THR A 1 96 ? -14.931 -11.818 12.803 1.00 94.69 96 THR A N 1
ATOM 741 C CA . THR A 1 96 ? -14.190 -11.231 11.679 1.00 94.69 96 THR A CA 1
ATOM 742 C C . THR A 1 96 ? -12.683 -11.406 11.854 1.00 94.69 96 THR A C 1
ATOM 744 O O . THR A 1 96 ? -12.005 -11.793 10.908 1.00 94.69 96 THR A O 1
ATOM 747 N N . LEU A 1 97 ? -12.158 -11.197 13.066 1.00 96.12 97 LEU A N 1
ATOM 748 C CA . LEU A 1 97 ? -10.741 -11.405 13.368 1.00 96.12 97 LEU A CA 1
ATOM 749 C C . LEU A 1 97 ? -10.329 -12.870 13.175 1.00 96.12 97 LEU A C 1
ATOM 751 O O . LEU A 1 97 ? -9.324 -13.141 12.525 1.00 96.12 97 LEU A O 1
ATOM 755 N N . LEU A 1 98 ? -11.123 -13.815 13.690 1.00 97.94 98 LEU A N 1
ATOM 756 C CA . LEU A 1 98 ? -10.866 -15.245 13.515 1.00 97.94 98 LEU A CA 1
ATOM 757 C C . LEU A 1 98 ? -10.887 -15.633 12.033 1.00 97.94 98 LEU A C 1
ATOM 759 O O . LEU A 1 98 ? -10.016 -16.371 11.577 1.00 97.94 98 LEU A O 1
ATOM 763 N N . TRP A 1 99 ? -11.851 -15.102 11.277 1.00 97.88 99 TRP A N 1
ATOM 764 C CA . TRP A 1 99 ? -11.933 -15.312 9.837 1.00 97.88 99 TRP A CA 1
ATOM 765 C C . TRP A 1 99 ? -10.680 -14.788 9.123 1.00 97.88 99 TRP A C 1
ATOM 767 O O . TRP A 1 99 ? -10.048 -15.556 8.401 1.00 97.88 99 TRP A O 1
ATOM 777 N N . PHE A 1 100 ? -10.252 -13.549 9.402 1.00 98.00 100 PHE A N 1
ATOM 778 C CA . PHE A 1 100 ? -9.029 -12.979 8.828 1.00 98.00 100 PHE A CA 1
ATOM 779 C C . PHE A 1 100 ? -7.769 -13.756 9.202 1.00 98.00 100 PHE A C 1
ATOM 781 O O . PHE A 1 100 ? -6.878 -13.909 8.367 1.00 98.00 100 PHE A O 1
ATOM 788 N N . MET A 1 101 ? -7.686 -14.263 10.431 1.00 97.38 101 MET A N 1
ATOM 789 C CA . MET A 1 101 ? -6.542 -15.044 10.893 1.00 97.38 101 MET A CA 1
ATOM 790 C C . MET A 1 101 ? -6.444 -16.370 10.131 1.00 97.38 101 MET A C 1
ATOM 792 O O . MET A 1 101 ? -5.366 -16.728 9.660 1.00 97.38 101 MET A O 1
ATOM 796 N N . ILE A 1 102 ? -7.573 -17.059 9.934 1.00 98.31 102 ILE A N 1
ATOM 797 C CA . ILE A 1 102 ? -7.631 -18.311 9.167 1.00 98.31 102 ILE A CA 1
ATOM 798 C C . ILE A 1 102 ? -7.291 -18.060 7.696 1.00 98.31 102 ILE A C 1
ATOM 800 O O . ILE A 1 102 ? -6.445 -18.757 7.138 1.00 98.31 102 ILE A O 1
ATOM 804 N N . THR A 1 103 ? -7.902 -17.058 7.059 1.00 98.19 103 THR A N 1
ATOM 805 C CA . THR A 1 103 ? -7.630 -16.765 5.643 1.00 98.19 103 THR A CA 1
ATOM 806 C C . THR A 1 103 ? -6.187 -16.319 5.420 1.00 98.19 103 THR A C 1
ATOM 808 O O . THR A 1 103 ? -5.570 -16.735 4.443 1.00 98.19 103 THR A O 1
ATOM 811 N N . SER A 1 104 ? -5.623 -15.526 6.337 1.00 97.94 104 SER A N 1
ATOM 812 C CA . SER A 1 104 ? -4.217 -15.101 6.270 1.00 97.94 104 SER A CA 1
ATOM 813 C C . SER A 1 104 ? -3.267 -16.278 6.458 1.00 97.94 104 SER A C 1
ATOM 815 O O . SER A 1 104 ? -2.300 -16.399 5.712 1.00 97.94 104 SER A O 1
ATOM 817 N N . LEU A 1 105 ? -3.563 -17.186 7.395 1.00 98.25 105 LEU A N 1
ATOM 818 C CA . LEU A 1 105 ? -2.774 -18.402 7.595 1.00 98.25 105 LEU A CA 1
ATOM 819 C C . LEU A 1 105 ? -2.762 -19.274 6.333 1.00 98.25 105 LEU A C 1
ATOM 821 O O . LEU A 1 105 ? -1.699 -19.732 5.919 1.00 98.25 105 LEU A O 1
ATOM 825 N N . ILE A 1 106 ? -3.923 -19.460 5.697 1.00 98.50 106 ILE A N 1
ATOM 826 C CA . ILE A 1 106 ? -4.036 -20.203 4.434 1.00 98.50 106 ILE A CA 1
ATOM 827 C C . ILE A 1 106 ? -3.226 -19.511 3.329 1.00 98.50 106 ILE A C 1
ATOM 829 O O . ILE A 1 106 ? -2.467 -20.175 2.627 1.00 98.50 106 ILE A O 1
ATOM 833 N N . ALA A 1 107 ? -3.337 -18.186 3.192 1.00 98.25 107 ALA A N 1
ATOM 834 C CA . ALA A 1 107 ? -2.592 -17.426 2.190 1.00 98.25 107 ALA A CA 1
ATOM 835 C C . ALA A 1 107 ? -1.069 -17.541 2.383 1.00 98.25 107 ALA A C 1
ATOM 837 O O . ALA A 1 107 ? -0.350 -17.802 1.418 1.00 98.25 107 ALA A O 1
ATOM 838 N N . VAL A 1 108 ? -0.581 -17.412 3.623 1.00 98.06 108 VAL A N 1
ATOM 839 C CA . VAL A 1 108 ? 0.841 -17.585 3.962 1.00 98.06 108 VAL A CA 1
ATOM 840 C C . VAL A 1 108 ? 1.300 -19.011 3.671 1.00 98.06 108 VAL A C 1
ATOM 842 O O . VAL A 1 108 ? 2.345 -19.192 3.053 1.00 98.06 108 VAL A O 1
ATOM 845 N N . ALA A 1 109 ? 0.519 -20.025 4.053 1.00 98.31 109 ALA A N 1
ATOM 846 C CA . ALA A 1 109 ? 0.856 -21.421 3.785 1.00 98.31 109 ALA A CA 1
ATOM 847 C C . ALA A 1 109 ? 0.983 -21.703 2.279 1.00 98.31 109 ALA A C 1
ATOM 849 O O . ALA A 1 109 ? 1.945 -22.341 1.855 1.00 98.31 109 ALA A O 1
ATOM 850 N N . ILE A 1 110 ? 0.059 -21.181 1.464 1.00 98.12 110 ILE A N 1
ATOM 851 C CA . ILE A 1 110 ? 0.119 -21.296 0.000 1.00 98.12 110 ILE A CA 1
ATOM 852 C C . ILE A 1 110 ? 1.342 -20.554 -0.551 1.00 98.12 110 ILE A C 1
ATOM 854 O O . ILE A 1 110 ? 2.077 -21.116 -1.360 1.00 98.12 110 ILE A O 1
ATOM 858 N N . GLY A 1 111 ? 1.592 -19.319 -0.106 1.00 97.19 111 GLY A N 1
ATOM 859 C CA . GLY A 1 111 ? 2.748 -18.530 -0.539 1.00 97.19 111 GLY A CA 1
ATOM 860 C C . GLY A 1 111 ? 4.077 -19.220 -0.226 1.00 97.19 111 GLY A C 1
ATOM 861 O O . GLY A 1 111 ? 4.948 -19.294 -1.092 1.00 97.19 111 GLY A O 1
ATOM 862 N N . LEU A 1 112 ? 4.204 -19.801 0.971 1.00 97.62 112 LEU A N 1
ATOM 863 C CA . LEU A 1 112 ? 5.363 -20.605 1.358 1.00 97.62 112 LEU A CA 1
ATOM 864 C C . LEU A 1 112 ? 5.471 -21.876 0.517 1.00 97.62 112 LEU A C 1
ATOM 866 O O . LEU A 1 112 ? 6.550 -22.166 0.014 1.00 97.62 112 LEU A O 1
ATOM 870 N N . ALA A 1 113 ? 4.374 -22.607 0.309 1.00 97.75 113 ALA A N 1
ATOM 871 C CA . ALA A 1 113 ? 4.385 -23.814 -0.514 1.00 97.75 113 ALA A CA 1
ATOM 872 C C . ALA A 1 113 ? 4.852 -23.514 -1.947 1.00 97.75 113 ALA A C 1
ATOM 874 O O . ALA A 1 113 ? 5.746 -24.188 -2.456 1.00 97.75 113 ALA A O 1
ATOM 875 N N . ILE A 1 114 ? 4.312 -22.465 -2.573 1.00 97.25 114 ILE A N 1
ATOM 876 C CA . ILE A 1 114 ? 4.739 -22.023 -3.905 1.00 97.25 114 ILE A CA 1
ATOM 877 C C . ILE A 1 114 ? 6.208 -21.594 -3.875 1.00 97.25 114 ILE A C 1
ATOM 879 O O . ILE A 1 114 ? 6.970 -22.018 -4.740 1.00 97.25 114 ILE A O 1
ATOM 883 N N . GLY A 1 115 ? 6.627 -20.800 -2.886 1.00 96.12 115 GLY A N 1
ATOM 884 C CA . GLY A 1 115 ? 8.013 -20.348 -2.746 1.00 96.12 115 GLY A CA 1
ATOM 885 C C . GLY A 1 115 ? 9.013 -21.501 -2.609 1.00 96.12 115 GLY A C 1
ATOM 886 O O . GLY A 1 115 ? 10.046 -21.492 -3.275 1.00 96.12 115 GLY A O 1
ATOM 887 N N . LEU A 1 116 ? 8.681 -22.522 -1.815 1.00 95.69 116 LEU A N 1
ATOM 888 C CA . LEU A 1 116 ? 9.504 -23.722 -1.646 1.00 95.69 116 LEU A CA 1
ATOM 889 C C . LEU A 1 116 ? 9.549 -24.577 -2.921 1.00 95.69 116 LEU A C 1
ATOM 891 O O . LEU A 1 116 ? 10.610 -25.095 -3.258 1.00 95.69 116 LEU A O 1
ATOM 895 N N . VAL A 1 117 ? 8.425 -24.725 -3.632 1.00 96.81 117 VAL A N 1
ATOM 896 C CA . VAL A 1 117 ? 8.341 -25.555 -4.850 1.00 96.81 117 VAL A CA 1
ATOM 897 C C . VAL A 1 117 ? 9.011 -24.882 -6.048 1.00 96.81 117 VAL A C 1
ATOM 899 O O . VAL A 1 117 ? 9.713 -25.537 -6.812 1.00 96.81 117 VAL A O 1
ATOM 902 N N . THR A 1 118 ? 8.788 -23.582 -6.234 1.00 95.44 118 THR A N 1
ATOM 903 C CA . THR A 1 118 ? 9.300 -22.837 -7.397 1.00 95.44 118 THR A CA 1
ATOM 904 C C . THR A 1 118 ? 10.736 -22.365 -7.218 1.00 95.44 118 THR A C 1
ATOM 906 O O . THR A 1 118 ? 11.415 -22.140 -8.215 1.00 95.44 118 THR A O 1
ATOM 909 N N . ASN A 1 119 ? 11.197 -22.231 -5.969 1.00 91.50 119 ASN A N 1
ATOM 910 C CA . ASN A 1 119 ? 12.534 -21.772 -5.604 1.00 91.50 119 ASN A CA 1
ATOM 911 C C . ASN A 1 119 ? 13.002 -20.558 -6.445 1.00 91.50 119 ASN A C 1
ATOM 913 O O . ASN A 1 119 ? 14.000 -20.644 -7.165 1.00 91.50 119 ASN A O 1
ATOM 917 N N . PRO A 1 120 ? 12.290 -19.413 -6.382 1.00 89.69 120 PRO A N 1
ATOM 918 C CA . PRO A 1 120 ? 12.470 -18.299 -7.320 1.00 89.69 120 PRO A CA 1
ATOM 919 C C . PRO A 1 120 ? 13.834 -17.594 -7.211 1.00 89.69 120 PRO A C 1
ATOM 921 O O . PRO A 1 120 ? 14.169 -16.778 -8.064 1.00 89.69 120 PRO A O 1
ATOM 924 N N . GLY A 1 121 ? 14.622 -17.890 -6.170 1.00 85.56 121 GLY A N 1
ATOM 925 C CA . GLY A 1 121 ? 15.989 -17.388 -5.998 1.00 85.56 121 GLY A CA 1
ATOM 926 C C . GLY A 1 121 ? 17.072 -18.273 -6.626 1.00 85.56 121 GLY A C 1
ATOM 927 O O . GLY A 1 121 ? 18.230 -17.850 -6.709 1.00 85.56 121 GLY A O 1
ATOM 928 N N . ALA A 1 122 ? 16.732 -19.487 -7.068 1.00 87.50 122 ALA A N 1
ATOM 929 C CA . ALA A 1 122 ? 17.689 -20.388 -7.694 1.00 87.50 122 ALA A CA 1
ATOM 930 C C . ALA A 1 122 ? 18.238 -19.783 -8.998 1.00 87.50 122 ALA A C 1
ATOM 932 O O . ALA A 1 122 ? 17.495 -19.266 -9.826 1.00 87.50 122 ALA A O 1
ATOM 933 N N . GLY A 1 123 ? 19.560 -19.838 -9.182 1.00 86.38 123 GLY A N 1
ATOM 934 C CA . GLY A 1 123 ? 20.221 -19.319 -10.386 1.00 86.38 123 GLY A CA 1
ATOM 935 C C . GLY A 1 123 ? 20.464 -17.806 -10.405 1.00 86.38 123 GLY A C 1
ATOM 936 O O . GLY A 1 123 ? 21.027 -17.306 -11.373 1.00 86.38 123 GLY A O 1
ATOM 937 N N . THR A 1 124 ? 20.113 -17.075 -9.341 1.00 88.12 124 THR A N 1
ATOM 938 C CA . THR A 1 124 ? 20.392 -15.628 -9.236 1.00 88.12 124 THR A CA 1
ATOM 939 C C . THR A 1 124 ? 21.865 -15.300 -8.960 1.00 88.12 124 THR A C 1
ATOM 941 O O . THR A 1 124 ? 22.279 -14.161 -9.142 1.00 88.12 124 THR A O 1
ATOM 944 N N . GLY A 1 125 ? 22.663 -16.279 -8.511 1.00 87.75 125 GLY A N 1
ATOM 945 C CA . GLY A 1 125 ? 24.070 -16.082 -8.136 1.00 87.75 125 GLY A CA 1
ATOM 946 C C . GLY A 1 125 ? 24.275 -15.304 -6.830 1.00 87.75 125 GLY A C 1
ATOM 947 O O . GLY A 1 125 ? 25.416 -15.042 -6.461 1.00 87.75 125 GLY A O 1
ATOM 948 N N . LEU A 1 126 ? 23.189 -14.956 -6.130 1.00 87.44 126 LEU A N 1
ATOM 949 C CA . LEU A 1 126 ? 23.234 -14.228 -4.867 1.00 87.44 126 LEU A CA 1
ATOM 950 C C . LEU A 1 126 ? 23.822 -15.096 -3.754 1.00 87.44 126 LEU A C 1
ATOM 952 O O . LEU A 1 126 ? 23.479 -16.271 -3.592 1.00 87.44 126 LEU A O 1
ATOM 956 N N . THR A 1 127 ? 24.682 -14.486 -2.954 1.00 86.31 127 THR A N 1
ATOM 957 C CA . THR A 1 127 ? 25.286 -15.074 -1.762 1.00 86.31 127 THR A CA 1
ATOM 958 C C . THR A 1 127 ? 24.714 -14.416 -0.505 1.00 86.31 127 THR A C 1
ATOM 960 O O . THR A 1 127 ? 24.180 -13.307 -0.567 1.00 86.31 127 THR A O 1
ATOM 963 N N . PRO A 1 128 ? 24.874 -15.023 0.685 1.00 82.38 128 PRO A N 1
ATOM 964 C CA . PRO A 1 128 ? 24.473 -14.380 1.938 1.00 82.38 128 PRO A CA 1
ATOM 965 C C . PRO A 1 128 ? 25.121 -13.005 2.179 1.00 82.38 128 PRO A C 1
ATOM 967 O O . PRO A 1 128 ? 24.589 -12.219 2.953 1.00 82.38 128 PRO A O 1
ATOM 970 N N . LYS A 1 129 ? 26.249 -12.701 1.518 1.00 84.38 129 LYS A N 1
ATOM 971 C CA . LYS A 1 129 ? 26.940 -11.405 1.619 1.00 84.38 129 LYS A CA 1
ATOM 972 C C . LYS A 1 129 ? 26.228 -10.282 0.862 1.00 84.38 129 LYS A C 1
ATOM 974 O O . LYS A 1 129 ? 26.460 -9.119 1.170 1.00 84.38 129 LYS A O 1
ATOM 979 N N . ASP A 1 130 ? 25.374 -10.631 -0.096 1.00 87.19 130 ASP A N 1
ATOM 980 C CA . ASP A 1 130 ? 24.574 -9.679 -0.872 1.00 87.19 130 ASP A CA 1
ATOM 981 C C . ASP A 1 130 ? 23.279 -9.292 -0.132 1.00 87.19 130 ASP A C 1
ATOM 983 O O . ASP A 1 130 ? 22.595 -8.336 -0.499 1.00 87.19 130 ASP A O 1
ATOM 987 N N . GLY A 1 131 ? 22.943 -10.026 0.936 1.00 82.06 131 GLY A N 1
ATOM 988 C CA . GLY A 1 131 ? 21.824 -9.726 1.819 1.00 82.06 131 GLY A CA 1
ATOM 989 C C . GLY A 1 131 ? 22.190 -8.685 2.877 1.00 82.06 131 GLY A C 1
ATOM 990 O O . GLY A 1 131 ? 23.245 -8.756 3.505 1.00 82.06 131 GLY A O 1
ATOM 991 N N . LYS A 1 132 ? 21.285 -7.736 3.132 1.00 84.62 132 LYS A N 1
ATOM 992 C CA . LYS A 1 132 ? 21.356 -6.886 4.327 1.00 84.62 132 LYS A CA 1
ATOM 993 C C . LYS A 1 132 ? 20.740 -7.624 5.512 1.00 84.62 132 LYS A C 1
ATOM 995 O O . LYS A 1 132 ? 19.632 -8.147 5.401 1.00 84.62 132 LYS A O 1
ATOM 1000 N N . ALA A 1 133 ? 21.444 -7.647 6.643 1.00 80.56 133 ALA A N 1
ATOM 1001 C CA . ALA A 1 133 ? 20.862 -8.117 7.894 1.00 80.56 133 ALA A CA 1
ATOM 1002 C C . ALA A 1 133 ? 19.675 -7.210 8.285 1.00 80.56 133 ALA A C 1
ATOM 1004 O O . ALA A 1 133 ? 19.753 -5.999 8.060 1.00 80.56 133 ALA A O 1
ATOM 1005 N N . PRO A 1 134 ? 18.589 -7.760 8.857 1.00 81.38 134 PRO A N 1
ATOM 1006 C CA . PRO A 1 134 ? 17.493 -6.947 9.371 1.00 81.38 134 PRO A CA 1
ATOM 1007 C C . PRO A 1 134 ? 18.013 -5.983 10.440 1.00 81.38 134 PRO A C 1
ATOM 1009 O O . PRO A 1 134 ? 18.702 -6.411 11.364 1.00 81.38 134 PRO A O 1
ATOM 1012 N N . GLU A 1 135 ? 17.668 -4.698 10.341 1.00 77.25 135 GLU A N 1
ATOM 1013 C CA . GLU A 1 135 ? 18.061 -3.703 11.352 1.00 77.25 135 GLU A CA 1
ATOM 1014 C C . GLU A 1 135 ? 17.367 -3.959 12.699 1.00 77.25 135 GLU A C 1
ATOM 1016 O O . GLU A 1 135 ? 17.913 -3.638 13.755 1.00 77.25 135 GLU A O 1
ATOM 1021 N N . HIS A 1 136 ? 16.199 -4.611 12.680 1.00 75.62 136 HIS A N 1
ATOM 1022 C CA . HIS A 1 136 ? 15.416 -4.938 13.867 1.00 75.62 136 HIS A CA 1
ATOM 1023 C C . HIS A 1 136 ? 14.873 -6.370 13.802 1.00 75.62 136 HIS A C 1
ATOM 1025 O O . HIS A 1 136 ? 14.170 -6.743 12.863 1.00 75.62 136 HIS A O 1
ATOM 1031 N N . ALA A 1 137 ? 15.161 -7.162 14.836 1.00 76.94 137 ALA A N 1
ATOM 1032 C CA . ALA A 1 137 ? 14.467 -8.413 15.126 1.00 76.94 137 ALA A CA 1
ATOM 1033 C C . ALA A 1 137 ? 13.524 -8.157 16.309 1.00 76.94 137 ALA A C 1
ATOM 1035 O O . ALA A 1 137 ? 13.909 -8.317 17.465 1.00 76.94 137 ALA A O 1
ATOM 1036 N N . GLY A 1 138 ? 12.317 -7.671 16.014 1.00 77.81 138 GLY A N 1
ATOM 1037 C CA . GLY A 1 138 ? 11.305 -7.410 17.037 1.00 77.81 138 GLY A CA 1
ATOM 1038 C C . GLY A 1 138 ? 10.790 -8.706 17.665 1.00 77.81 138 GLY A C 1
ATOM 1039 O O . GLY A 1 138 ? 10.586 -9.710 16.979 1.00 77.81 138 GLY A O 1
ATOM 1040 N N . SER A 1 139 ? 10.572 -8.684 18.975 1.00 88.94 139 SER A N 1
ATOM 1041 C CA . SER A 1 139 ? 9.887 -9.744 19.708 1.00 88.94 139 SER A CA 1
ATOM 1042 C C . SER A 1 139 ? 8.363 -9.602 19.597 1.00 88.94 139 SER A C 1
ATOM 1044 O O . SER A 1 139 ? 7.829 -8.562 19.212 1.00 88.94 139 SER A O 1
ATOM 1046 N N . TRP A 1 140 ? 7.629 -10.645 19.994 1.00 90.38 140 TRP A N 1
ATOM 1047 C CA . TRP A 1 140 ? 6.161 -10.597 20.054 1.00 90.38 140 TRP A CA 1
ATOM 1048 C C . TRP A 1 140 ? 5.644 -9.490 20.989 1.00 90.38 140 TRP A C 1
ATOM 1050 O O . TRP A 1 140 ? 4.574 -8.927 20.761 1.00 90.38 140 TRP A O 1
ATOM 1060 N N . LEU A 1 141 ? 6.409 -9.160 22.034 1.00 90.56 141 LEU A N 1
ATOM 1061 C CA . LEU A 1 141 ? 6.066 -8.078 22.952 1.00 90.56 141 LEU A CA 1
ATOM 1062 C C . LEU A 1 141 ? 6.239 -6.707 22.294 1.00 90.56 141 LEU A C 1
ATOM 1064 O O . LEU A 1 141 ? 5.388 -5.851 22.508 1.00 90.56 141 LEU A O 1
ATOM 1068 N N . ASP A 1 142 ? 7.256 -6.533 21.447 1.00 87.88 142 ASP A N 1
ATOM 1069 C CA . ASP A 1 142 ? 7.492 -5.278 20.717 1.00 87.88 142 ASP A CA 1
ATOM 1070 C C . ASP A 1 142 ? 6.369 -4.980 19.717 1.00 87.88 142 ASP A C 1
ATOM 1072 O O . ASP A 1 142 ? 5.987 -3.830 19.519 1.00 87.88 142 ASP A O 1
ATOM 1076 N N . PHE A 1 143 ? 5.777 -6.023 19.125 1.00 88.06 143 PHE A N 1
ATOM 1077 C CA . PHE A 1 143 ? 4.567 -5.870 18.318 1.00 88.06 143 PHE A CA 1
ATOM 1078 C C . PHE A 1 143 ? 3.388 -5.365 19.160 1.00 88.06 143 PHE A C 1
ATOM 1080 O O . PHE A 1 143 ? 2.695 -4.436 18.752 1.00 88.06 143 PHE A O 1
ATOM 1087 N N . LEU A 1 144 ? 3.160 -5.957 20.339 1.00 90.56 144 LEU A N 1
ATOM 1088 C CA . LEU A 1 144 ? 2.028 -5.591 21.192 1.00 90.56 144 LEU A CA 1
ATOM 1089 C C . LEU A 1 144 ? 2.166 -4.169 21.750 1.00 90.56 144 LEU A C 1
ATOM 1091 O O . LEU A 1 144 ? 1.180 -3.434 21.792 1.00 90.56 144 LEU A O 1
ATOM 1095 N N . THR A 1 145 ? 3.371 -3.773 22.155 1.00 88.50 145 THR A N 1
ATOM 1096 C CA . THR A 1 145 ? 3.642 -2.405 22.612 1.00 88.50 145 THR A CA 1
ATOM 1097 C C . THR A 1 145 ? 3.608 -1.407 21.455 1.00 88.50 145 THR A C 1
ATOM 1099 O O . THR A 1 145 ? 3.119 -0.297 21.647 1.00 88.50 145 THR A O 1
ATOM 1102 N N . GLY A 1 146 ? 4.009 -1.810 20.244 1.00 87.00 146 GLY A N 1
ATOM 1103 C CA . GLY A 1 146 ? 3.950 -0.985 19.033 1.00 87.00 146 GLY A CA 1
ATOM 1104 C C . GLY A 1 146 ? 2.537 -0.663 18.529 1.00 87.00 146 GLY A C 1
ATOM 1105 O O . GLY A 1 146 ? 2.367 0.277 17.758 1.00 87.00 146 GLY A O 1
ATOM 1106 N N . ILE A 1 147 ? 1.506 -1.394 18.976 1.00 88.50 147 ILE A N 1
ATOM 1107 C CA . ILE A 1 147 ? 0.101 -1.073 18.656 1.00 88.50 147 ILE A CA 1
ATOM 1108 C C . ILE A 1 147 ? -0.332 0.251 19.300 1.00 88.50 147 ILE A C 1
ATOM 1110 O O . ILE A 1 147 ? -1.211 0.930 18.766 1.00 88.50 147 ILE A O 1
ATOM 1114 N N . ILE A 1 148 ? 0.244 0.612 20.449 1.00 87.62 148 ILE A N 1
ATOM 1115 C CA . ILE A 1 148 ? -0.119 1.828 21.176 1.00 87.62 148 ILE A CA 1
ATOM 1116 C C . ILE A 1 148 ? 0.831 2.947 20.731 1.00 87.62 148 ILE A C 1
ATOM 1118 O O . ILE A 1 148 ? 2.006 2.918 21.099 1.00 87.62 148 ILE A O 1
ATOM 1122 N N . PRO A 1 149 ? 0.359 3.939 19.953 1.00 83.75 149 PRO A N 1
ATOM 1123 C CA . PRO A 1 149 ? 1.211 5.033 19.513 1.00 83.75 149 PRO A CA 1
ATOM 1124 C C . PRO A 1 149 ? 1.650 5.887 20.708 1.00 83.75 149 PRO A C 1
ATOM 1126 O O . PRO A 1 149 ? 0.866 6.156 21.620 1.00 83.75 149 PRO A O 1
ATOM 1129 N N . THR A 1 150 ? 2.903 6.336 20.689 1.00 88.12 150 THR A N 1
ATOM 1130 C CA . THR A 1 150 ? 3.467 7.247 21.698 1.00 88.12 150 THR A CA 1
ATOM 1131 C C . THR A 1 150 ? 3.153 8.718 21.412 1.00 88.12 150 THR A C 1
ATOM 1133 O O . THR A 1 150 ? 3.196 9.531 22.333 1.00 88.12 150 THR A O 1
ATOM 1136 N N . ASP A 1 151 ? 2.800 9.050 20.165 1.00 90.56 151 ASP A N 1
ATOM 1137 C CA . ASP A 1 151 ? 2.392 10.379 19.699 1.00 90.56 151 ASP A CA 1
ATOM 1138 C C . ASP A 1 151 ? 1.299 10.268 18.615 1.00 90.56 151 ASP A C 1
ATOM 1140 O O . ASP A 1 151 ? 1.191 9.257 17.917 1.00 90.56 151 ASP A O 1
ATOM 1144 N N . VAL A 1 152 ? 0.460 11.298 18.478 1.00 85.06 152 VAL A N 1
ATOM 1145 C CA . VAL A 1 152 ? -0.685 11.304 17.547 1.00 85.06 152 VAL A CA 1
ATOM 1146 C C . VAL A 1 152 ? -0.290 11.748 16.136 1.00 85.06 152 VAL A C 1
ATOM 1148 O O . VAL A 1 152 ? -0.961 11.372 15.180 1.00 85.06 152 VAL A O 1
ATOM 1151 N N . ILE A 1 153 ? 0.763 12.549 15.986 1.00 87.38 153 ILE A N 1
ATOM 1152 C CA . ILE A 1 153 ? 1.119 13.251 14.747 1.00 87.38 153 ILE A CA 1
ATOM 1153 C C . ILE A 1 153 ? 2.109 12.437 13.915 1.00 87.38 153 ILE A C 1
ATOM 1155 O O . ILE A 1 153 ? 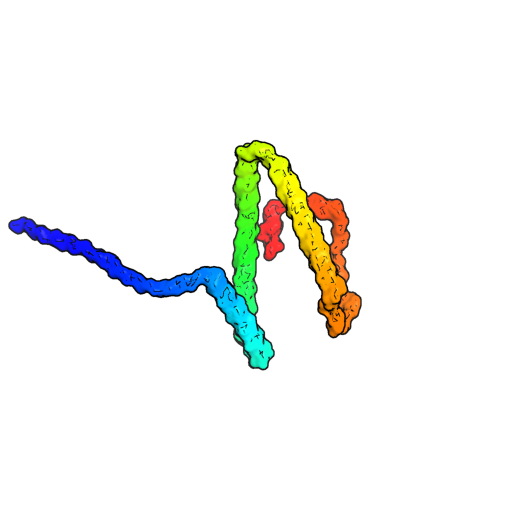1.932 12.353 12.699 1.00 87.38 153 ILE A O 1
ATOM 1159 N N . THR A 1 154 ? 3.104 11.805 14.544 1.00 86.75 154 THR A N 1
ATOM 1160 C CA . THR A 1 154 ? 4.153 11.034 13.846 1.00 86.75 154 THR A CA 1
ATOM 1161 C C . THR A 1 154 ? 3.613 10.037 12.805 1.00 86.75 154 THR A C 1
ATOM 1163 O O . THR A 1 154 ? 4.112 10.035 11.677 1.00 86.75 154 THR A O 1
ATOM 1166 N N . PRO A 1 155 ? 2.541 9.259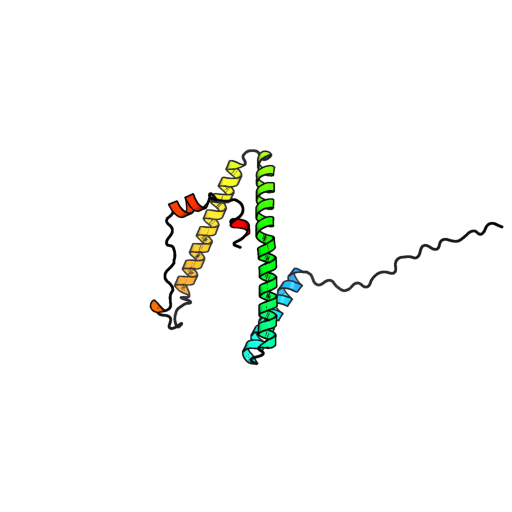 13.076 1.00 82.69 155 PRO A N 1
ATOM 1167 C CA . PRO A 1 155 ? 1.987 8.329 12.086 1.00 82.69 155 PRO A CA 1
ATOM 1168 C C . PRO A 1 155 ? 1.453 8.996 10.807 1.00 82.69 155 PRO A C 1
ATOM 1170 O O . PRO A 1 155 ? 1.310 8.332 9.782 1.00 82.69 155 PRO A O 1
ATOM 1173 N N . PHE A 1 156 ? 1.138 10.295 10.848 1.00 82.12 156 PHE A N 1
ATOM 1174 C CA . PHE A 1 156 ? 0.663 11.058 9.690 1.00 82.12 156 PHE A CA 1
ATOM 1175 C C . PHE A 1 156 ? 1.798 11.704 8.889 1.00 82.12 156 PHE A C 1
ATOM 1177 O O . PHE A 1 156 ? 1.573 12.108 7.748 1.00 82.12 156 PHE A O 1
ATOM 1184 N N . THR A 1 157 ? 3.000 11.817 9.460 1.00 83.75 157 THR A N 1
ATOM 1185 C CA . THR A 1 157 ? 4.149 12.464 8.812 1.00 83.75 157 THR A CA 1
ATOM 1186 C C . THR A 1 157 ? 5.118 11.482 8.148 1.00 83.75 157 THR A C 1
ATOM 1188 O O . THR A 1 157 ? 5.903 11.909 7.308 1.00 83.75 157 THR A O 1
ATOM 1191 N N . GLU A 1 158 ? 5.062 10.188 8.484 1.00 78.69 158 GLU A N 1
ATOM 1192 C CA . GLU A 1 158 ? 6.067 9.176 8.091 1.00 78.69 158 GLU A CA 1
ATOM 1193 C C . GLU A 1 158 ? 5.569 8.112 7.073 1.00 78.69 158 GLU A C 1
ATOM 1195 O O . GLU A 1 158 ? 5.989 6.958 7.120 1.00 78.69 158 GLU A O 1
ATOM 1200 N N . LEU A 1 159 ? 4.671 8.471 6.142 1.00 66.25 159 LEU A N 1
ATOM 1201 C CA . LEU A 1 159 ? 4.013 7.536 5.191 1.00 66.25 159 LEU A CA 1
ATOM 1202 C C . LEU A 1 159 ? 4.748 7.293 3.860 1.00 66.25 159 LEU A C 1
ATOM 1204 O O . LEU A 1 159 ? 5.269 8.247 3.243 1.00 66.25 159 LEU A O 1
#

Secondary structure (DSSP, 8-state):
----------------------HHHHHHHHHHHHHHHHHHHHHHT-HHHHHHHHHHHHHHHHHHHHHHHHHHHHHHHHHHHHHTTSTTHHHHHHHHHHHHHHHHHHHHHHHHHHHHHH-TTTTS---GGGSPPPS----HHHHHHHTS-S-SSHHHH--

Radius of gyration: 27.57 Å; chains: 1; bounding box: 76×75×51 Å

Foldseek 3Di:
DDDPPPPDDDDPDDDDDDPDDDPVVVVVVVVVVLVVQVVVCVVVVVPVSVVVSVVVVVVVVVVVLLPPVVVVVVVVVVVVVVLVVDDPSVVVVVVVVVVCVVVVVVVVVVVVVCCVVVVVCPPVPDDPVNDDDDPDDDDPVNVVVVVDDPDDCVVNVPD

pLDDT: mean 86.92, std 12.14, range [48.47, 98.5]

Sequence (159 aa):
MSASASTQETEPKASSRIPKVPFWAQIVAGLVLGVVLGWVTRTYDVQWLYTTLDKVGHIFVQLLKLAVAPLVFFAILVSITNLRKVNNAARLASRTLLWFMITSLIAVAIGLAIGLVTNPGAGTGLTPKDGKAPEHAGSWLDFLTGIIPTDVITPFTEL